Protein AF-A0A842YAK3-F1 (afdb_monomer)

pLDDT: mean 85.19, std 11.75, range [43.53, 97.69]

Mean predicted aligned error: 9.77 Å

Solvent-accessible surface area (backbone atoms only — not comparable to full-atom values): 6813 Å² total; per-residue (Å²): 115,67,69,60,57,53,50,54,60,54,66,46,49,64,55,53,50,54,45,48,72,73,67,51,75,90,71,84,72,87,42,70,67,56,49,51,51,49,50,46,46,51,47,52,65,45,46,48,45,49,52,54,49,53,52,36,26,74,74,63,34,59,75,59,39,58,55,56,62,72,47,46,67,59,52,50,56,51,47,29,50,74,74,70,54,62,75,52,71,67,57,53,52,53,49,51,53,49,51,52,54,52,48,52,54,54,55,57,58,51,60,58,59,63,63,74,76,110

Sequence (118 aa):
MTVKHTVSSIMILPFIYLVLLEGTTLILIFDVWSILGLLFSGILASGLAYVLYFSAIEAIGAPKASSFLFLVPFVSVIGDFVLGEPPEVITLLAGIIAIIGVALVRFAGVSESEEVDQ

Radius of gyration: 19.95 Å; Cα contacts (8 Å, |Δi|>4): 29; chains: 1; bounding box: 46×40×50 Å

Secondary structure (DSSP, 8-state):
-HHHHHHHHHHHHHHHHHHHHTT--------HHHHHHHHIIIIIIIIIHHHHHHHHHHHH-HHHHHHGGGGHHHHHHHHHHHHT-PPPHHHHHHHHHHHHHHHHHHHHHHHHHHHS--

Structure (mmCIF, N/CA/C/O backbone):
data_AF-A0A842YAK3-F1
#
_entry.id   AF-A0A842YAK3-F1
#
loop_
_atom_site.group_PDB
_atom_site.id
_atom_site.type_symbol
_atom_site.label_atom_id
_atom_site.label_alt_id
_atom_site.label_comp_id
_atom_site.label_asym_id
_atom_site.label_entity_id
_atom_site.label_seq_id
_atom_site.pdbx_PDB_ins_code
_atom_site.Cartn_x
_atom_site.Cartn_y
_atom_site.Cartn_z
_atom_site.occupancy
_atom_site.B_iso_or_equiv
_atom_site.auth_seq_id
_atom_site.auth_comp_id
_atom_site.auth_asym_id
_atom_site.auth_atom_id
_atom_site.pdbx_PDB_model_num
ATOM 1 N N . MET A 1 1 ? 7.576 20.718 17.425 1.00 62.44 1 MET A N 1
ATOM 2 C CA . MET A 1 1 ? 7.519 19.924 16.174 1.00 62.44 1 MET A CA 1
ATOM 3 C C . MET A 1 1 ? 8.896 19.736 15.532 1.00 62.44 1 MET A C 1
ATOM 5 O O . MET A 1 1 ? 9.142 18.666 15.000 1.00 62.44 1 MET A O 1
ATOM 9 N N . THR A 1 2 ? 9.832 20.680 15.674 1.00 74.88 2 THR A N 1
ATOM 10 C CA . THR A 1 2 ? 11.192 20.638 15.093 1.00 74.88 2 THR A CA 1
ATOM 11 C C . THR A 1 2 ? 12.006 19.389 15.447 1.00 74.88 2 THR A C 1
ATOM 13 O O . THR A 1 2 ? 12.584 18.774 14.563 1.00 74.88 2 THR A O 1
ATOM 16 N N . VAL A 1 3 ? 11.972 18.943 16.710 1.00 80.94 3 VAL A N 1
ATOM 17 C CA . VAL A 1 3 ? 12.723 17.753 17.162 1.00 80.94 3 VAL A CA 1
ATOM 18 C C . VAL A 1 3 ? 12.298 16.478 16.420 1.00 80.94 3 VAL A C 1
ATOM 20 O O . VAL A 1 3 ? 13.148 15.666 16.078 1.00 80.94 3 VAL A O 1
ATOM 23 N N . LYS A 1 4 ? 11.004 16.318 16.101 1.00 74.75 4 LYS A N 1
ATOM 24 C CA . LYS A 1 4 ? 10.504 15.132 15.383 1.00 74.75 4 LYS A CA 1
ATOM 25 C C . LYS A 1 4 ? 11.026 15.085 13.945 1.00 74.75 4 LYS A C 1
ATOM 27 O O . LYS A 1 4 ? 11.496 14.042 13.513 1.00 74.75 4 LYS A O 1
ATOM 32 N N . HIS A 1 5 ? 11.018 16.221 13.246 1.00 73.88 5 HIS A N 1
ATOM 33 C CA . HIS A 1 5 ? 11.535 16.299 11.877 1.00 73.88 5 HIS A CA 1
ATOM 34 C C . HIS A 1 5 ? 13.050 16.074 11.817 1.00 73.88 5 HIS A C 1
ATOM 36 O O . HIS A 1 5 ? 13.518 15.356 10.940 1.00 73.88 5 HIS A O 1
ATOM 42 N N . THR A 1 6 ? 13.816 16.609 12.776 1.00 84.31 6 THR A N 1
ATOM 43 C CA . THR A 1 6 ? 15.269 16.388 12.832 1.00 84.31 6 THR A CA 1
ATOM 44 C C . THR A 1 6 ? 15.613 14.922 13.093 1.00 84.31 6 THR A C 1
ATOM 46 O O . THR A 1 6 ? 16.500 14.378 12.442 1.00 84.31 6 THR A O 1
ATOM 49 N N . VAL A 1 7 ? 14.890 14.257 14.000 1.00 85.25 7 VAL A N 1
ATOM 50 C CA . VAL A 1 7 ? 15.099 12.830 14.291 1.00 85.25 7 VAL A CA 1
ATOM 51 C C . VAL A 1 7 ? 14.761 11.962 13.076 1.00 85.25 7 VAL A C 1
ATOM 53 O O . VAL A 1 7 ? 15.548 11.084 12.735 1.00 85.25 7 VAL A O 1
ATOM 56 N N . SER A 1 8 ? 13.661 12.237 12.367 1.00 76.88 8 SER A N 1
ATOM 57 C CA . SER A 1 8 ? 13.305 11.501 11.145 1.00 76.88 8 SER A CA 1
ATOM 58 C C . SER A 1 8 ? 14.354 11.646 10.038 1.00 76.88 8 SER A C 1
ATOM 60 O O . SER A 1 8 ? 14.709 10.650 9.411 1.00 76.88 8 SER A O 1
ATOM 62 N N . SER A 1 9 ? 14.905 12.847 9.835 1.00 82.19 9 SER A N 1
ATOM 63 C CA . SER A 1 9 ? 15.985 13.057 8.860 1.00 82.19 9 SER A CA 1
ATOM 64 C C . SER A 1 9 ? 17.260 12.296 9.233 1.00 82.19 9 SER A C 1
ATOM 66 O O . SER A 1 9 ? 17.936 11.766 8.355 1.00 82.19 9 SER A O 1
ATOM 68 N N . ILE A 1 10 ? 17.572 12.191 10.529 1.00 90.94 10 ILE A N 1
ATOM 69 C CA . ILE A 1 10 ? 18.722 11.417 11.020 1.00 90.94 10 ILE A CA 1
ATOM 70 C C . ILE A 1 10 ? 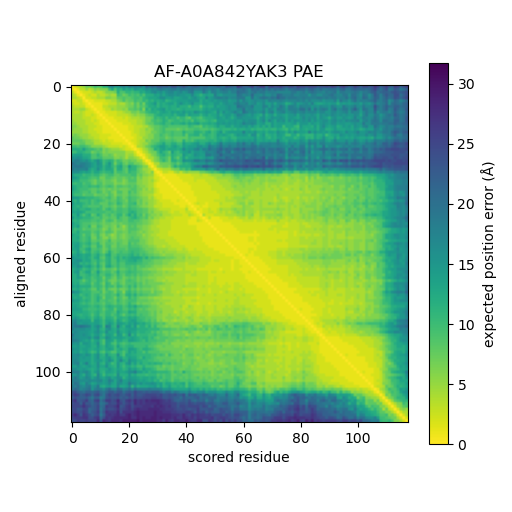18.492 9.908 10.849 1.00 90.94 10 ILE A C 1
ATOM 72 O O . ILE A 1 10 ? 19.422 9.198 10.479 1.00 90.94 10 ILE A O 1
ATOM 76 N N . MET A 1 11 ? 17.268 9.409 11.057 1.00 86.69 11 MET A N 1
ATOM 77 C CA . MET A 1 11 ? 16.948 7.978 10.915 1.00 86.69 11 MET A CA 1
ATOM 78 C C . MET A 1 11 ? 17.100 7.449 9.484 1.00 86.69 11 MET A C 1
ATOM 80 O O . MET A 1 11 ? 17.309 6.253 9.303 1.00 86.69 11 MET A O 1
ATOM 84 N N . ILE A 1 12 ? 17.034 8.319 8.476 1.00 88.62 12 ILE A N 1
ATOM 85 C CA . ILE A 1 12 ? 17.237 7.944 7.070 1.00 88.62 12 ILE A CA 1
ATOM 86 C C . ILE A 1 12 ? 18.729 7.797 6.717 1.00 88.62 12 ILE A C 1
ATOM 88 O O . ILE A 1 12 ? 19.071 7.037 5.813 1.00 88.62 12 ILE A O 1
ATOM 92 N N . LEU A 1 13 ? 19.638 8.460 7.442 1.00 89.44 13 LEU A N 1
ATOM 93 C CA . LEU A 1 13 ? 21.082 8.403 7.180 1.00 89.44 13 LEU A CA 1
ATOM 94 C C . LEU A 1 13 ? 21.683 6.984 7.180 1.00 89.44 13 LEU A C 1
ATOM 96 O O . LEU A 1 13 ? 22.425 6.689 6.243 1.00 89.44 13 LEU A O 1
ATOM 100 N N . PRO A 1 14 ? 21.390 6.083 8.144 1.00 88.50 14 PRO A N 1
ATOM 101 C CA . PRO A 1 14 ? 21.906 4.714 8.090 1.00 88.50 14 PRO A CA 1
ATOM 102 C C . PRO A 1 14 ? 21.377 3.935 6.881 1.00 88.50 14 PRO A C 1
ATOM 104 O O . PRO A 1 14 ? 22.110 3.133 6.313 1.00 88.50 14 PRO A O 1
ATOM 107 N N . PHE A 1 15 ? 20.144 4.200 6.443 1.00 85.25 15 PHE A N 1
ATOM 108 C CA . PHE A 1 15 ? 19.575 3.563 5.257 1.00 85.25 15 PHE A CA 1
ATOM 109 C C . PHE A 1 15 ? 20.268 4.040 3.975 1.00 85.25 15 PHE A C 1
ATOM 111 O O . PHE A 1 15 ? 20.690 3.224 3.162 1.00 85.25 15 PHE A O 1
ATOM 118 N N . ILE A 1 16 ? 20.473 5.356 3.837 1.00 85.94 16 ILE A N 1
ATOM 119 C CA . ILE A 1 16 ? 21.241 5.939 2.727 1.00 85.94 16 ILE A CA 1
ATOM 120 C C . ILE A 1 16 ? 22.658 5.358 2.699 1.00 85.94 16 ILE A C 1
ATOM 122 O O . ILE A 1 16 ? 23.146 4.988 1.635 1.00 85.94 16 ILE A O 1
ATOM 126 N N . TYR A 1 17 ? 23.301 5.245 3.864 1.00 86.31 17 TYR A N 1
ATOM 127 C CA . TYR A 1 17 ? 24.638 4.674 3.983 1.00 86.31 17 TYR A CA 1
ATOM 128 C C . TYR A 1 17 ? 24.691 3.213 3.514 1.00 86.31 17 TYR A C 1
ATOM 130 O O . TYR A 1 17 ? 25.556 2.883 2.710 1.00 86.31 17 TYR A O 1
ATOM 138 N N . LEU A 1 18 ? 23.750 2.360 3.938 1.00 87.81 18 LEU A N 1
ATOM 139 C CA . LEU A 1 18 ? 23.670 0.969 3.469 1.00 87.81 18 LEU A CA 1
ATOM 140 C C . LEU A 1 18 ? 23.472 0.877 1.947 1.00 87.81 18 LEU A C 1
ATOM 142 O O . LEU A 1 18 ? 24.193 0.137 1.285 1.00 87.81 18 LEU A O 1
ATOM 146 N N . VAL A 1 19 ? 22.577 1.688 1.379 1.00 84.31 19 VAL A N 1
ATOM 147 C CA . VAL A 1 19 ? 22.316 1.722 -0.072 1.00 84.31 19 VAL A CA 1
ATOM 148 C C . VAL A 1 19 ? 23.547 2.179 -0.869 1.00 84.31 19 VAL A C 1
ATOM 150 O O . VAL A 1 19 ? 23.824 1.651 -1.947 1.00 84.31 19 VAL A O 1
ATOM 153 N N . LEU A 1 20 ? 24.320 3.134 -0.341 1.00 84.19 20 LEU A N 1
ATOM 154 C CA . LEU A 1 20 ? 25.588 3.575 -0.934 1.00 84.19 20 LEU A CA 1
ATOM 155 C C . LEU A 1 20 ? 26.666 2.480 -0.884 1.00 84.19 20 LEU A C 1
ATOM 157 O O . LEU A 1 20 ? 27.456 2.374 -1.822 1.00 84.19 20 LEU A O 1
ATOM 161 N N . LEU A 1 21 ? 26.703 1.664 0.178 1.00 87.44 21 LEU A N 1
ATOM 162 C CA . LEU A 1 21 ? 27.634 0.531 0.288 1.00 87.44 21 LEU A CA 1
ATOM 163 C C . LEU A 1 21 ? 27.343 -0.570 -0.740 1.00 87.44 21 LEU A C 1
ATOM 165 O O . LEU A 1 21 ? 28.277 -1.221 -1.201 1.00 87.44 21 LEU A O 1
ATOM 169 N N . GLU A 1 22 ? 26.083 -0.739 -1.146 1.00 84.00 22 GLU A N 1
ATOM 170 C CA . GLU A 1 22 ? 25.678 -1.646 -2.233 1.00 84.00 22 GLU A CA 1
ATOM 171 C C . GLU A 1 22 ? 26.107 -1.146 -3.629 1.00 84.00 22 GLU A C 1
ATOM 173 O O . GLU A 1 22 ? 25.843 -1.796 -4.638 1.00 84.00 22 GLU A O 1
ATOM 178 N N . GLY A 1 23 ? 26.804 -0.004 -3.709 1.00 77.50 23 GLY A N 1
ATOM 179 C CA . GLY A 1 23 ? 27.274 0.580 -4.966 1.00 77.50 23 GLY A CA 1
ATOM 180 C C . GLY A 1 23 ? 26.179 1.313 -5.741 1.00 77.50 23 GLY A C 1
ATOM 181 O O . GLY A 1 23 ? 26.382 1.689 -6.896 1.00 77.50 23 GLY A O 1
ATOM 182 N N . THR A 1 24 ? 25.023 1.539 -5.115 1.00 77.19 24 THR A N 1
ATOM 183 C CA . THR A 1 24 ? 23.889 2.218 -5.736 1.00 77.19 24 THR A CA 1
ATOM 184 C C . THR A 1 24 ? 24.206 3.700 -5.910 1.00 77.19 24 THR A C 1
ATOM 186 O O . THR A 1 24 ? 24.396 4.443 -4.945 1.00 77.19 24 THR A O 1
ATOM 189 N N . THR A 1 25 ? 24.257 4.168 -7.154 1.00 72.62 25 THR A N 1
ATOM 190 C CA . THR A 1 25 ? 24.413 5.595 -7.445 1.00 72.62 25 THR A CA 1
ATOM 191 C C . THR A 1 25 ? 23.124 6.338 -7.100 1.00 72.62 25 THR A C 1
ATOM 193 O O . THR A 1 25 ? 22.055 5.965 -7.581 1.00 72.62 25 THR A O 1
ATOM 196 N N . LEU A 1 26 ? 23.220 7.419 -6.318 1.00 68.06 26 LEU A N 1
ATOM 197 C CA . LEU A 1 26 ? 22.119 8.362 -6.087 1.00 68.06 26 LEU A CA 1
ATOM 198 C C . LEU A 1 26 ? 21.830 9.141 -7.378 1.00 68.06 26 LEU A C 1
ATOM 200 O O . LEU A 1 26 ? 22.264 10.279 -7.556 1.00 68.06 26 LEU A O 1
ATOM 204 N N . ILE A 1 27 ? 21.126 8.507 -8.313 1.00 67.50 27 ILE A N 1
ATOM 205 C CA . ILE A 1 27 ? 20.666 9.161 -9.532 1.00 67.50 27 ILE A CA 1
ATOM 206 C C . ILE A 1 27 ? 19.425 9.970 -9.155 1.00 67.50 27 ILE A C 1
ATOM 208 O O . ILE A 1 27 ? 18.365 9.422 -8.863 1.00 67.50 27 ILE A O 1
ATOM 212 N N . LEU A 1 28 ? 19.558 11.294 -9.162 1.00 67.75 28 LEU A N 1
ATOM 213 C CA . LEU A 1 28 ? 18.415 12.203 -9.192 1.00 67.75 28 LEU A CA 1
ATOM 214 C C . LEU A 1 28 ? 17.772 12.092 -10.579 1.00 67.75 28 LEU A C 1
ATOM 216 O O . LEU A 1 28 ? 18.162 12.782 -11.521 1.00 67.75 28 LEU A O 1
ATOM 220 N N . ILE A 1 29 ? 16.833 11.157 -10.722 1.00 64.12 29 ILE A N 1
ATOM 221 C CA . ILE A 1 29 ? 16.131 10.912 -11.981 1.00 64.12 29 ILE A CA 1
ATOM 222 C C . ILE A 1 29 ? 15.077 12.012 -12.169 1.00 64.12 29 ILE A C 1
ATOM 224 O O . ILE A 1 29 ? 13.975 11.940 -11.632 1.00 64.12 29 ILE A O 1
ATOM 228 N N . PHE A 1 30 ? 15.418 13.037 -12.951 1.00 74.50 30 PHE A N 1
ATOM 229 C CA . PHE A 1 30 ? 14.482 14.056 -13.448 1.00 74.50 30 PHE A CA 1
ATOM 230 C C . PHE A 1 30 ? 13.829 13.614 -14.766 1.00 74.50 30 PHE A C 1
ATOM 232 O O . PHE A 1 30 ? 13.804 14.357 -15.745 1.00 74.50 30 PHE A O 1
ATOM 239 N N . ASP A 1 31 ? 13.339 12.379 -14.810 1.00 87.50 31 ASP A N 1
ATOM 240 C CA . ASP A 1 31 ? 12.585 11.869 -15.951 1.00 8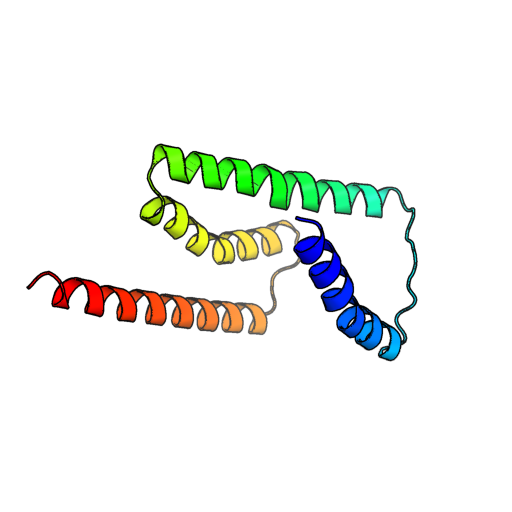7.50 31 ASP A CA 1
ATOM 241 C C . ASP A 1 31 ? 11.078 12.045 -15.722 1.00 87.50 31 ASP A C 1
ATOM 243 O O . ASP A 1 31 ? 10.571 11.851 -14.613 1.00 87.50 31 ASP A O 1
ATOM 247 N N . VAL A 1 32 ? 10.349 12.410 -16.780 1.00 91.19 32 VAL A N 1
ATOM 248 C CA . VAL A 1 32 ? 8.911 12.704 -16.704 1.00 91.19 32 VAL A CA 1
ATOM 249 C C . VAL A 1 32 ? 8.121 11.480 -16.240 1.00 91.19 32 VAL A C 1
ATOM 251 O O . VAL A 1 32 ? 7.214 11.629 -15.422 1.00 91.19 32 VAL A O 1
ATOM 254 N N . TRP A 1 33 ? 8.477 10.271 -16.685 1.00 90.94 33 TRP A N 1
ATOM 255 C CA . TRP A 1 33 ? 7.791 9.048 -16.262 1.00 90.94 33 TRP A CA 1
ATOM 256 C C . TRP A 1 33 ? 8.039 8.740 -14.794 1.00 90.94 33 TRP A C 1
ATOM 258 O O . TRP A 1 33 ? 7.113 8.352 -14.086 1.00 90.94 33 TRP A O 1
ATOM 268 N N . SER A 1 34 ? 9.258 8.983 -14.314 1.00 89.62 34 SER A N 1
ATOM 269 C CA . SER A 1 34 ? 9.600 8.813 -12.898 1.00 89.62 34 SER A CA 1
ATOM 270 C C . SER A 1 34 ? 8.824 9.786 -12.006 1.00 89.62 34 SER A C 1
ATOM 272 O O . SER A 1 34 ? 8.285 9.387 -10.974 1.00 89.62 34 SER A O 1
ATOM 274 N N . ILE A 1 35 ? 8.692 11.049 -12.426 1.00 90.19 35 ILE A N 1
ATOM 275 C CA . ILE A 1 35 ? 7.893 12.052 -11.707 1.00 90.19 35 ILE A CA 1
ATOM 276 C C . ILE A 1 35 ? 6.410 11.666 -11.714 1.00 90.19 35 ILE A C 1
ATOM 278 O O . ILE A 1 35 ? 5.759 11.727 -10.671 1.00 90.19 35 ILE A O 1
ATOM 282 N N . LEU A 1 36 ? 5.871 11.238 -12.858 1.00 92.88 36 LEU A N 1
ATOM 283 C CA . LEU A 1 36 ? 4.480 10.793 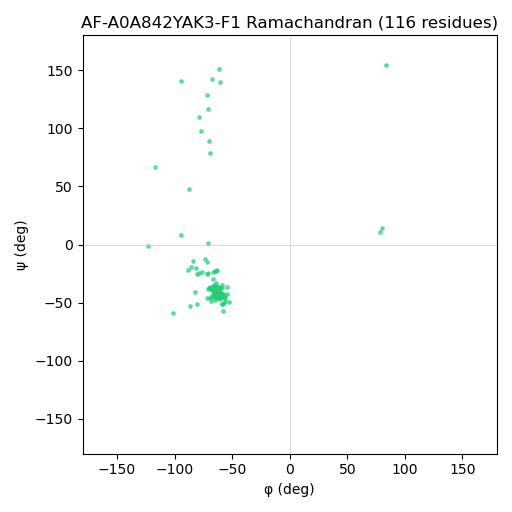-12.955 1.00 92.88 36 LEU A CA 1
ATOM 284 C C . LEU A 1 36 ? 4.216 9.550 -12.100 1.00 92.88 36 LEU A C 1
ATOM 286 O O . LEU A 1 36 ? 3.203 9.508 -11.407 1.00 92.88 36 LEU A O 1
ATOM 290 N N . GLY A 1 37 ? 5.131 8.579 -12.087 1.00 91.44 37 GLY A N 1
ATOM 291 C CA . GLY A 1 37 ? 5.048 7.399 -11.226 1.00 91.44 37 GLY A CA 1
ATOM 292 C C . GLY A 1 37 ? 5.072 7.762 -9.740 1.00 91.44 37 GLY A C 1
ATOM 293 O O . GLY A 1 37 ? 4.262 7.256 -8.962 1.00 91.44 37 GLY A O 1
ATOM 294 N N . LEU A 1 38 ? 5.934 8.706 -9.349 1.00 90.12 38 LEU A N 1
ATOM 295 C CA . LEU A 1 38 ? 5.998 9.212 -7.978 1.00 90.12 38 LEU A CA 1
ATOM 296 C C . LEU A 1 38 ? 4.702 9.926 -7.572 1.00 90.12 38 LEU A C 1
ATOM 298 O O . LEU A 1 38 ? 4.177 9.675 -6.488 1.00 90.12 38 LEU A O 1
ATOM 302 N N . LEU A 1 39 ? 4.164 10.790 -8.437 1.00 92.62 39 LEU A N 1
ATOM 303 C CA . LEU A 1 39 ? 2.898 11.484 -8.189 1.00 92.62 39 LEU A CA 1
ATOM 304 C C . LEU A 1 39 ? 1.723 10.508 -8.128 1.00 92.62 39 LEU A C 1
ATOM 306 O O . LEU A 1 39 ? 0.881 10.635 -7.243 1.00 92.62 39 LEU A O 1
ATOM 310 N N . PHE A 1 40 ? 1.679 9.519 -9.019 1.00 92.12 40 PHE A N 1
ATOM 311 C CA . PHE A 1 40 ? 0.669 8.466 -9.003 1.00 92.12 40 PHE A CA 1
ATOM 312 C C . PHE A 1 40 ? 0.696 7.700 -7.672 1.00 92.12 40 PHE A C 1
ATOM 314 O O . PHE A 1 40 ? -0.327 7.596 -6.996 1.00 92.12 40 PHE A O 1
ATOM 321 N N . SER A 1 41 ? 1.873 7.238 -7.246 1.00 90.81 41 SER A N 1
ATOM 322 C CA . SER A 1 41 ? 2.040 6.504 -5.988 1.00 90.81 41 SER A CA 1
ATOM 323 C C . SER A 1 41 ? 1.710 7.365 -4.757 1.00 90.81 41 SER A C 1
ATOM 325 O O . SER A 1 41 ? 0.951 6.961 -3.874 1.00 90.81 41 SER A O 1
ATOM 327 N N . GLY A 1 42 ? 2.211 8.600 -4.709 1.00 92.62 42 GLY A N 1
ATOM 328 C CA . GLY A 1 42 ? 1.979 9.499 -3.580 1.00 92.62 42 GLY A CA 1
ATOM 329 C C . GLY A 1 42 ? 0.526 9.965 -3.467 1.00 92.62 42 GLY A C 1
ATOM 330 O O . GLY A 1 42 ? -0.068 9.892 -2.392 1.00 92.62 42 GLY A O 1
ATOM 331 N N . ILE A 1 43 ? -0.069 10.435 -4.566 1.00 94.62 43 ILE A N 1
ATOM 332 C CA . ILE A 1 43 ? -1.409 11.037 -4.555 1.00 94.62 43 ILE A CA 1
ATOM 333 C C . ILE A 1 43 ? -2.490 9.962 -4.552 1.00 94.62 43 ILE A C 1
ATOM 335 O O . ILE A 1 43 ? -3.390 10.022 -3.718 1.00 94.62 43 ILE A O 1
ATOM 339 N N . LEU A 1 44 ? -2.430 8.995 -5.469 1.00 90.75 44 LEU A N 1
ATOM 340 C CA . L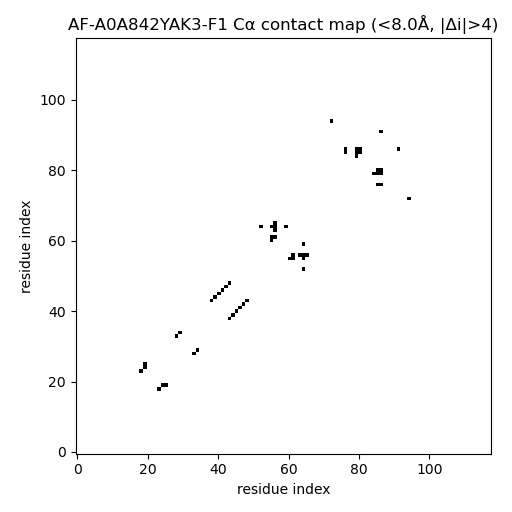EU A 1 44 ? -3.503 8.014 -5.627 1.00 90.75 44 LEU A CA 1
ATOM 341 C C . LEU A 1 44 ? -3.312 6.821 -4.696 1.00 90.75 44 LEU A C 1
ATOM 343 O O . LEU A 1 44 ? -4.220 6.517 -3.925 1.00 90.75 44 LEU A O 1
ATOM 347 N N . ALA A 1 45 ? -2.145 6.173 -4.723 1.00 88.38 45 ALA A N 1
ATOM 348 C CA . ALA A 1 45 ? -1.955 4.962 -3.924 1.00 88.38 45 ALA A CA 1
ATOM 349 C C . ALA A 1 45 ? -1.927 5.258 -2.417 1.00 88.38 45 ALA A C 1
ATOM 351 O O . ALA A 1 45 ? -2.471 4.481 -1.640 1.00 88.38 45 ALA A O 1
ATOM 352 N N . SER A 1 46 ? -1.351 6.391 -1.999 1.00 90.00 46 SER A N 1
ATOM 353 C CA . SER A 1 46 ? -1.295 6.772 -0.580 1.00 90.00 46 SER A CA 1
ATOM 354 C C . SER A 1 46 ? -2.346 7.817 -0.199 1.00 90.00 46 SER A C 1
ATOM 356 O O . SER A 1 46 ? -3.176 7.563 0.670 1.00 90.00 46 SER A O 1
ATOM 358 N N . GLY A 1 47 ? -2.338 8.994 -0.832 1.00 94.75 47 GLY A N 1
ATOM 359 C CA . GLY A 1 47 ? -3.201 10.118 -0.449 1.00 94.75 47 GLY A CA 1
ATOM 360 C C . GLY A 1 47 ? -4.693 9.782 -0.495 1.00 94.75 47 GLY A C 1
ATOM 361 O O . GLY A 1 47 ? -5.384 9.879 0.519 1.00 94.75 47 GLY A O 1
ATOM 362 N N . LEU A 1 48 ? -5.185 9.342 -1.654 1.00 95.69 48 LEU A N 1
ATOM 363 C CA . LEU A 1 48 ? -6.589 8.980 -1.838 1.00 95.69 48 LEU A CA 1
ATOM 364 C C . LEU A 1 48 ? -6.979 7.776 -0.974 1.00 95.69 48 LEU A C 1
ATOM 366 O O . LEU A 1 48 ? -8.045 7.797 -0.362 1.00 95.69 48 LEU A O 1
ATOM 370 N N . ALA A 1 49 ? -6.113 6.764 -0.868 1.00 92.56 49 ALA A N 1
ATOM 371 C CA . ALA A 1 49 ? -6.357 5.611 -0.004 1.00 92.56 49 ALA A CA 1
ATOM 372 C C . ALA A 1 49 ? -6.555 6.022 1.463 1.00 92.56 49 ALA A C 1
ATOM 374 O O . ALA A 1 49 ? -7.492 5.546 2.102 1.00 92.56 49 ALA A O 1
ATOM 375 N N . TYR A 1 50 ? -5.744 6.950 1.984 1.00 94.06 50 TYR A N 1
ATOM 376 C CA . TYR A 1 50 ? -5.923 7.468 3.341 1.00 94.06 50 TYR A CA 1
ATOM 377 C C . TYR A 1 50 ? -7.220 8.246 3.504 1.00 94.06 50 TYR A C 1
ATOM 379 O O . TYR A 1 50 ? -7.915 8.031 4.493 1.00 94.06 50 TYR A O 1
ATOM 387 N N . VAL A 1 51 ? -7.568 9.118 2.554 1.00 96.62 51 VAL A N 1
ATOM 388 C CA . VAL A 1 51 ? -8.843 9.848 2.604 1.00 96.62 51 VAL A CA 1
ATOM 389 C C . VAL A 1 51 ? -10.005 8.860 2.674 1.00 96.62 51 VAL A C 1
ATOM 391 O O . VAL A 1 51 ? -10.816 8.947 3.589 1.00 96.62 51 VAL A O 1
ATOM 394 N N . LEU A 1 52 ? -10.040 7.867 1.782 1.00 95.75 52 LEU A N 1
ATOM 395 C CA . LEU A 1 52 ? -11.082 6.838 1.778 1.00 95.75 52 LEU A CA 1
ATOM 396 C C . LEU A 1 52 ? -11.098 6.023 3.076 1.00 95.75 52 LEU A C 1
ATOM 398 O O . LEU A 1 52 ? -12.169 5.750 3.614 1.00 95.75 52 LEU A O 1
ATOM 402 N N . TYR A 1 53 ? -9.928 5.661 3.602 1.00 95.50 53 TYR A N 1
ATOM 403 C CA . TYR A 1 53 ? -9.807 4.904 4.843 1.00 95.50 53 TYR A CA 1
ATOM 404 C C . TYR A 1 53 ? -10.319 5.690 6.054 1.00 95.50 53 TYR A C 1
ATOM 406 O O . TYR A 1 53 ? -11.115 5.168 6.834 1.00 95.50 53 TYR A O 1
ATOM 414 N N . PHE A 1 54 ? -9.921 6.954 6.204 1.00 96.25 54 PHE A N 1
ATOM 415 C CA . PHE A 1 54 ? -10.387 7.790 7.309 1.00 96.25 54 PHE A CA 1
ATOM 416 C C . PHE A 1 54 ? -11.867 8.149 7.170 1.00 96.25 54 PHE A C 1
ATOM 418 O O . PHE A 1 54 ? -12.592 8.076 8.160 1.00 96.25 54 PHE A O 1
ATOM 425 N N . SER A 1 55 ? -12.358 8.404 5.956 1.00 97.25 55 SER A N 1
ATOM 426 C CA . SER A 1 55 ? -13.798 8.546 5.713 1.00 97.25 55 SER A CA 1
ATOM 427 C C . SER A 1 55 ? -14.571 7.269 6.062 1.00 97.25 55 SER A C 1
ATOM 429 O O . SER A 1 55 ? -15.662 7.343 6.625 1.00 97.25 55 SER A O 1
ATOM 431 N N . ALA A 1 56 ? -14.014 6.083 5.795 1.00 96.69 56 ALA A N 1
ATOM 432 C CA . ALA A 1 56 ? -14.618 4.826 6.227 1.00 96.69 56 ALA A CA 1
ATOM 433 C C . ALA A 1 56 ? -14.621 4.697 7.758 1.00 96.69 56 ALA A C 1
ATOM 435 O O . ALA A 1 56 ? -15.622 4.273 8.330 1.00 96.69 56 ALA A O 1
ATOM 436 N N . ILE A 1 57 ? -13.551 5.103 8.447 1.00 97.56 57 ILE A N 1
ATOM 437 C CA . ILE A 1 57 ? -13.533 5.137 9.917 1.00 97.56 57 ILE A CA 1
ATOM 438 C C . ILE A 1 57 ? -14.661 6.025 10.454 1.00 97.56 57 ILE A C 1
ATOM 440 O O . ILE A 1 57 ? -15.366 5.599 11.368 1.00 97.56 57 ILE A O 1
ATOM 444 N N . GLU A 1 58 ? -14.861 7.213 9.884 1.00 97.69 58 GLU A N 1
ATOM 445 C CA . GLU A 1 58 ? -15.937 8.127 10.287 1.00 97.69 58 GLU A CA 1
ATOM 446 C C . GLU A 1 58 ? -17.334 7.531 10.047 1.00 97.69 58 GLU A C 1
ATOM 448 O O . GLU A 1 58 ? -18.230 7.715 10.868 1.00 97.69 58 GLU A O 1
ATOM 453 N N . ALA A 1 59 ? -17.520 6.780 8.957 1.00 97.25 59 ALA A N 1
ATOM 454 C CA . ALA A 1 59 ? -18.818 6.223 8.578 1.00 97.25 59 ALA A CA 1
ATOM 455 C C . ALA A 1 59 ? -19.190 4.918 9.308 1.00 97.25 59 ALA A C 1
ATOM 457 O O . ALA A 1 59 ? -20.352 4.723 9.665 1.00 97.25 59 ALA A O 1
ATOM 458 N N . ILE A 1 60 ? -18.239 3.993 9.492 1.00 95.69 60 ILE A N 1
ATOM 459 C CA . ILE A 1 60 ? -18.504 2.625 9.990 1.00 95.69 60 ILE A CA 1
ATOM 460 C C . ILE A 1 60 ? -17.718 2.251 11.254 1.00 95.69 60 ILE A C 1
ATOM 462 O O . ILE A 1 60 ? -17.897 1.148 11.780 1.00 95.69 60 ILE A O 1
ATOM 466 N N . GLY A 1 61 ? -16.879 3.153 11.764 1.00 93.06 61 GLY A N 1
ATOM 467 C CA . GLY A 1 61 ? -16.050 2.944 12.946 1.00 93.06 61 GLY A CA 1
ATOM 468 C C . GLY A 1 61 ? -14.738 2.209 12.657 1.00 93.06 61 GLY A C 1
ATOM 469 O O . GLY A 1 61 ? -14.614 1.420 11.715 1.00 93.06 61 GLY A O 1
ATOM 470 N N . ALA A 1 62 ? -13.744 2.444 13.519 1.00 91.44 62 ALA A N 1
ATOM 471 C CA . ALA A 1 62 ? -12.379 1.951 13.334 1.00 91.44 62 ALA A CA 1
ATOM 472 C C . ALA A 1 62 ? -12.252 0.414 13.219 1.00 91.44 62 ALA A C 1
ATOM 474 O O . ALA A 1 62 ? -11.534 -0.030 12.319 1.00 91.44 62 ALA A O 1
ATOM 475 N N . PRO A 1 63 ? -12.948 -0.422 14.023 1.00 89.25 63 PRO A N 1
ATOM 476 C CA . PRO A 1 63 ? -12.807 -1.880 13.933 1.00 89.25 63 PRO A CA 1
ATOM 477 C C . PRO A 1 63 ? -13.276 -2.450 12.587 1.00 89.25 63 PRO A C 1
ATOM 479 O O . PRO A 1 63 ? -12.605 -3.297 11.988 1.00 89.25 63 PRO A O 1
ATOM 482 N N . LYS A 1 64 ? -14.410 -1.954 12.072 1.00 86.19 64 LYS A N 1
ATOM 483 C CA . LYS A 1 64 ? -14.957 -2.398 10.784 1.00 86.19 64 LYS A CA 1
ATOM 484 C C . LYS A 1 64 ? -14.109 -1.888 9.623 1.00 86.19 64 LYS A C 1
ATOM 486 O O . LYS A 1 64 ? -13.737 -2.688 8.771 1.00 86.19 64 LYS A O 1
ATOM 491 N N . ALA A 1 65 ? -13.731 -0.607 9.623 1.00 93.94 65 ALA A N 1
ATOM 492 C CA . ALA A 1 65 ? -12.862 -0.034 8.592 1.00 93.94 65 ALA A CA 1
ATOM 493 C C . ALA A 1 65 ? -11.506 -0.760 8.512 1.00 93.94 65 ALA A C 1
ATOM 495 O O . ALA A 1 65 ? -11.074 -1.161 7.435 1.00 93.94 65 ALA A O 1
ATOM 496 N N . SER A 1 66 ? -10.884 -1.038 9.660 1.00 90.44 66 SER A N 1
ATOM 497 C CA . SER A 1 66 ? -9.604 -1.759 9.733 1.00 90.44 66 SER A CA 1
ATOM 498 C C . SER A 1 66 ? -9.689 -3.200 9.225 1.00 90.44 66 SER A C 1
ATOM 500 O O . SER A 1 66 ? -8.676 -3.780 8.847 1.00 90.44 66 SER A O 1
ATOM 502 N N . SER A 1 67 ? -10.878 -3.807 9.213 1.00 88.06 67 SER A N 1
ATOM 503 C CA . SER A 1 67 ? -11.059 -5.167 8.695 1.00 88.06 67 SER A CA 1
ATOM 504 C C . SER A 1 67 ? -10.936 -5.231 7.169 1.00 88.06 67 SER A C 1
ATOM 506 O O . SER A 1 67 ? -10.512 -6.258 6.647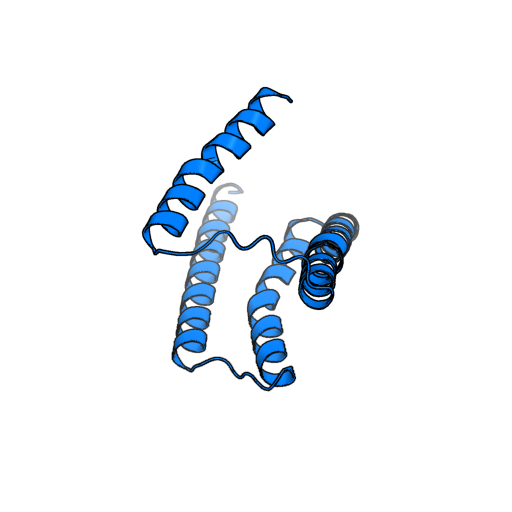 1.00 88.06 67 SER A O 1
ATOM 508 N N . PHE A 1 68 ? -11.196 -4.131 6.448 1.00 89.69 68 PHE A N 1
ATOM 509 C CA . PHE A 1 68 ? -10.982 -4.061 4.995 1.00 89.69 68 PHE A CA 1
ATOM 510 C C . PHE A 1 68 ? -9.504 -4.134 4.605 1.00 89.69 68 PHE A C 1
ATOM 512 O O . PHE A 1 68 ? -9.191 -4.585 3.506 1.00 89.69 68 PHE A O 1
ATOM 519 N N . LEU A 1 69 ? -8.582 -3.770 5.505 1.00 90.44 69 LEU A N 1
ATOM 520 C CA . LEU A 1 69 ? -7.144 -3.889 5.245 1.00 90.44 69 LEU A CA 1
ATOM 521 C C . LEU A 1 69 ? -6.709 -5.348 5.036 1.00 90.44 69 LEU A C 1
ATOM 523 O O . LEU A 1 69 ? -5.711 -5.604 4.373 1.00 90.44 69 LEU A O 1
ATOM 527 N N . PHE A 1 70 ? -7.486 -6.319 5.522 1.00 85.62 70 PHE A N 1
ATOM 528 C CA . PHE A 1 70 ? -7.238 -7.739 5.259 1.00 85.62 70 PHE A CA 1
ATOM 529 C C . PHE A 1 70 ? -7.539 -8.180 3.835 1.00 85.62 70 PHE A C 1
ATOM 531 O O . PHE A 1 70 ? -7.088 -9.246 3.425 1.00 85.62 70 PHE A O 1
ATOM 538 N N . LEU A 1 71 ? -8.258 -7.365 3.065 1.00 88.31 71 LEU A N 1
ATOM 539 C CA . LEU A 1 71 ? -8.458 -7.612 1.643 1.00 88.31 71 LEU A CA 1
ATOM 540 C C . LEU A 1 71 ? -7.295 -7.094 0.793 1.00 88.31 71 LEU A C 1
ATOM 542 O O . LEU A 1 71 ? -7.192 -7.497 -0.362 1.00 88.31 71 LEU A O 1
ATOM 546 N N . VAL A 1 72 ? -6.403 -6.256 1.341 1.00 90.06 72 VAL A N 1
ATOM 547 C CA . VAL A 1 72 ? -5.271 -5.684 0.589 1.00 90.06 72 VAL A CA 1
ATOM 548 C C . VAL A 1 72 ? -4.432 -6.767 -0.101 1.00 90.06 72 VAL A C 1
ATOM 550 O O . VAL A 1 72 ? -4.266 -6.652 -1.311 1.00 90.06 72 VAL A O 1
ATOM 553 N N . PRO A 1 73 ? -3.998 -7.861 0.562 1.00 87.38 73 PRO A N 1
ATOM 554 C CA . PRO A 1 73 ? -3.219 -8.909 -0.103 1.00 87.38 73 PRO A CA 1
ATOM 555 C C . PRO A 1 73 ? -3.950 -9.560 -1.286 1.00 87.38 73 PRO A C 1
ATOM 557 O O . PRO A 1 73 ? -3.336 -9.845 -2.309 1.00 87.38 73 PRO A O 1
ATOM 560 N N . PHE A 1 74 ? -5.268 -9.765 -1.178 1.00 89.00 74 PHE A N 1
ATOM 561 C CA . PHE A 1 74 ? -6.068 -10.335 -2.266 1.00 89.00 74 PHE A CA 1
ATOM 562 C C . PHE A 1 74 ? -6.159 -9.383 -3.458 1.00 89.00 74 PHE A C 1
ATOM 564 O O . PHE A 1 74 ? -5.976 -9.803 -4.598 1.00 89.00 74 PHE A O 1
ATOM 571 N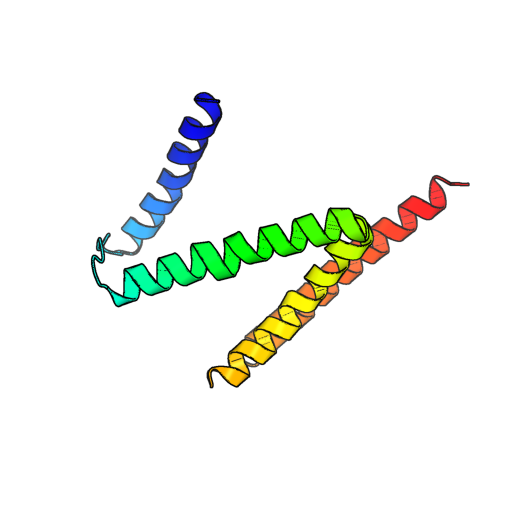 N . VAL A 1 75 ? -6.424 -8.101 -3.197 1.00 91.31 75 VAL A N 1
ATOM 572 C CA . VAL A 1 75 ? -6.500 -7.078 -4.247 1.00 91.31 75 VAL A CA 1
ATOM 573 C C . VAL A 1 75 ? -5.136 -6.886 -4.913 1.00 91.31 75 VAL A C 1
ATOM 575 O O . VAL A 1 75 ? -5.089 -6.757 -6.132 1.00 91.31 75 VAL A O 1
ATOM 578 N N . SER A 1 76 ? -4.041 -6.935 -4.148 1.00 90.62 76 SER A N 1
ATOM 579 C CA . SER A 1 76 ? -2.675 -6.883 -4.679 1.00 90.62 76 SER A CA 1
ATOM 580 C C . SER A 1 76 ? -2.405 -8.019 -5.663 1.00 90.62 76 SER A C 1
ATOM 582 O O . SER A 1 76 ? -2.041 -7.744 -6.799 1.00 90.62 76 SER A O 1
ATOM 584 N N . VAL A 1 77 ? -2.691 -9.271 -5.284 1.00 91.75 77 VAL A N 1
ATOM 585 C CA . VAL A 1 77 ? -2.498 -10.431 -6.173 1.00 91.75 77 VAL A CA 1
ATOM 586 C C . VAL A 1 77 ? -3.327 -10.298 -7.452 1.00 91.75 77 VAL A C 1
ATOM 588 O O . VAL A 1 77 ? -2.834 -10.581 -8.538 1.00 91.75 77 VAL A O 1
ATOM 591 N N . ILE A 1 78 ? -4.582 -9.845 -7.355 1.00 93.25 78 ILE A N 1
ATOM 592 C CA . ILE A 1 78 ? -5.415 -9.592 -8.542 1.00 93.25 78 ILE A CA 1
ATOM 593 C C . ILE A 1 78 ? -4.779 -8.512 -9.427 1.00 93.25 78 ILE A C 1
ATOM 595 O O . ILE A 1 78 ? -4.763 -8.665 -10.647 1.00 93.25 78 ILE A O 1
ATOM 599 N N . GLY A 1 79 ? -4.252 -7.444 -8.826 1.00 92.81 79 GLY A N 1
ATOM 600 C CA . GLY A 1 79 ? -3.530 -6.386 -9.527 1.00 92.81 79 GLY A CA 1
ATOM 601 C C . GLY A 1 79 ? -2.353 -6.929 -10.333 1.00 92.81 79 GLY A C 1
ATOM 602 O O . GLY A 1 79 ? -2.271 -6.657 -11.527 1.00 92.81 79 GLY A O 1
ATOM 603 N N . ASP A 1 80 ? -1.519 -7.764 -9.720 1.00 93.31 80 ASP A N 1
ATOM 604 C CA . ASP A 1 80 ? -0.366 -8.404 -10.364 1.00 93.31 80 ASP A CA 1
ATOM 605 C C . ASP A 1 80 ? -0.785 -9.205 -11.615 1.00 93.31 80 ASP A C 1
ATOM 607 O O . ASP A 1 80 ? -0.205 -9.065 -12.695 1.00 93.31 80 ASP A O 1
ATOM 611 N N . PHE A 1 81 ? -1.875 -9.977 -11.521 1.00 93.44 81 PHE A N 1
ATOM 612 C CA . PHE A 1 81 ? -2.441 -10.681 -12.678 1.00 93.44 81 PHE A CA 1
ATOM 613 C C . PHE A 1 81 ? -2.964 -9.731 -13.763 1.00 93.44 81 PHE A C 1
ATOM 615 O O . PHE A 1 81 ? -2.766 -9.996 -14.948 1.00 93.44 81 PHE A O 1
ATOM 622 N N . VAL A 1 82 ? -3.631 -8.637 -13.384 1.00 95.69 82 VAL A N 1
ATOM 623 C CA . VAL A 1 82 ? -4.158 -7.634 -14.328 1.00 95.69 82 VAL A CA 1
ATOM 624 C C . VAL A 1 82 ? -3.029 -6.910 -15.062 1.00 95.69 82 VAL A C 1
ATOM 626 O O . VAL A 1 82 ? -3.177 -6.601 -16.244 1.00 95.69 82 VAL A O 1
ATOM 629 N N . LEU A 1 83 ? -1.901 -6.671 -14.393 1.00 93.44 83 LEU A N 1
ATOM 630 C CA . LEU A 1 83 ? -0.707 -6.076 -14.994 1.00 93.44 83 LEU A CA 1
ATOM 631 C C . LEU A 1 83 ? 0.046 -7.052 -15.915 1.00 93.44 83 LEU A C 1
ATOM 633 O O . LEU A 1 83 ? 0.895 -6.619 -16.690 1.00 93.44 83 LEU A O 1
ATOM 637 N N . GLY A 1 84 ? -0.288 -8.346 -15.882 1.00 95.19 84 GLY A N 1
ATOM 638 C CA . GLY A 1 84 ? 0.409 -9.383 -16.645 1.00 95.19 84 GLY A CA 1
ATOM 639 C C . GLY A 1 84 ? 1.713 -9.847 -15.993 1.00 95.19 84 GLY A C 1
ATOM 640 O O . GLY A 1 84 ? 2.497 -10.543 -16.637 1.00 95.19 84 GLY A O 1
ATOM 641 N N . GLU A 1 85 ? 1.926 -9.504 -14.723 1.00 93.94 85 GLU A N 1
ATOM 642 C CA . GLU A 1 85 ? 3.103 -9.851 -13.925 1.00 93.94 85 GLU A CA 1
ATOM 643 C C . GLU A 1 85 ? 2.674 -10.738 -12.747 1.00 93.94 85 GLU A C 1
ATOM 645 O O . GLU A 1 85 ? 2.706 -10.303 -11.599 1.00 93.94 85 GLU A O 1
ATOM 650 N N . PRO A 1 86 ? 2.208 -11.978 -12.999 1.00 92.06 86 PRO A N 1
ATOM 651 C CA . PRO A 1 86 ? 1.665 -12.819 -11.943 1.00 92.06 86 PRO A CA 1
ATOM 652 C C . PRO A 1 86 ? 2.724 -13.101 -10.867 1.00 92.06 86 PRO A C 1
ATOM 654 O O . PRO A 1 86 ? 3.884 -13.374 -11.199 1.00 92.06 86 PRO A O 1
ATOM 657 N N . PRO A 1 87 ? 2.334 -13.099 -9.581 1.00 91.12 87 PRO A N 1
ATOM 658 C CA . PRO A 1 87 ? 3.274 -13.304 -8.498 1.00 91.12 87 PRO A CA 1
ATOM 659 C C . PRO A 1 87 ? 3.813 -14.732 -8.536 1.00 91.12 87 PRO A C 1
ATOM 661 O O . PRO A 1 87 ? 3.091 -15.696 -8.813 1.00 91.12 87 PRO A O 1
ATOM 664 N N . GLU A 1 88 ? 5.096 -14.877 -8.217 1.00 93.88 88 GLU A N 1
ATOM 665 C CA . GLU A 1 88 ? 5.725 -16.187 -8.120 1.00 93.88 88 GLU A CA 1
ATOM 666 C C . GLU A 1 88 ? 5.060 -17.033 -7.021 1.00 93.88 88 GLU A C 1
ATOM 668 O O . GLU A 1 88 ? 4.571 -16.521 -6.008 1.00 93.88 88 GLU A O 1
ATOM 673 N N . VAL A 1 89 ? 5.071 -18.358 -7.189 1.00 93.19 89 VAL A N 1
ATOM 674 C CA . VAL A 1 89 ? 4.464 -19.298 -6.231 1.00 93.19 89 VAL A CA 1
ATOM 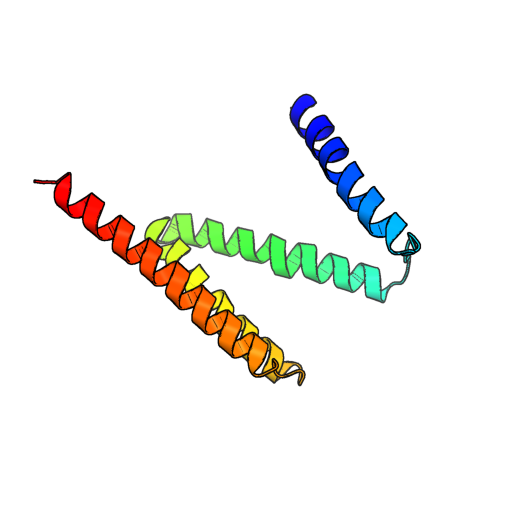675 C C . VAL A 1 89 ? 5.014 -19.092 -4.816 1.00 93.19 89 VAL A C 1
ATOM 677 O O . VAL A 1 89 ? 4.263 -19.173 -3.846 1.00 93.19 89 VAL A O 1
ATOM 680 N N . ILE A 1 90 ? 6.305 -18.774 -4.681 1.00 93.50 90 ILE A N 1
ATOM 681 C CA . ILE A 1 90 ? 6.916 -18.503 -3.376 1.00 93.50 90 ILE A CA 1
ATOM 682 C C . ILE A 1 90 ? 6.348 -17.241 -2.711 1.00 93.50 90 ILE A C 1
ATOM 684 O O . ILE A 1 90 ? 6.110 -17.246 -1.504 1.00 93.50 90 ILE A O 1
ATOM 688 N N . THR A 1 91 ? 6.045 -16.198 -3.487 1.00 89.81 91 THR A N 1
ATOM 689 C CA . THR A 1 91 ? 5.408 -14.962 -3.007 1.00 89.81 91 THR A CA 1
ATOM 690 C C . THR A 1 91 ? 3.988 -15.234 -2.528 1.00 89.81 91 THR A C 1
ATOM 692 O O . THR A 1 91 ? 3.589 -14.757 -1.466 1.00 89.81 91 THR A O 1
ATOM 695 N N . LEU A 1 92 ? 3.240 -16.070 -3.254 1.00 91.75 92 LEU A N 1
ATOM 696 C CA . LEU A 1 92 ? 1.909 -16.511 -2.834 1.00 91.75 92 LEU A CA 1
ATOM 697 C C . LEU A 1 92 ? 1.962 -17.295 -1.515 1.00 91.75 92 LEU A C 1
ATOM 699 O O . LEU A 1 92 ? 1.167 -17.034 -0.612 1.00 91.75 92 LEU A O 1
ATOM 703 N N . LEU A 1 93 ? 2.923 -18.212 -1.365 1.00 93.88 93 LEU A N 1
ATOM 704 C CA . LEU A 1 93 ? 3.126 -18.956 -0.118 1.00 93.88 93 LEU A CA 1
ATOM 705 C C . LEU A 1 93 ? 3.500 -18.030 1.046 1.00 93.88 93 LEU A C 1
ATOM 707 O O . LEU A 1 93 ? 2.936 -18.162 2.133 1.00 93.88 93 LEU A O 1
ATOM 711 N N . ALA A 1 94 ? 4.392 -17.063 0.822 1.00 89.00 94 ALA A N 1
ATOM 712 C CA . ALA A 1 94 ? 4.739 -16.052 1.819 1.00 89.00 94 ALA A CA 1
ATOM 713 C C . ALA A 1 94 ? 3.514 -15.215 2.230 1.00 89.00 94 ALA A C 1
ATOM 715 O O . ALA A 1 94 ? 3.305 -14.971 3.419 1.00 89.00 94 ALA A O 1
ATOM 716 N N . GLY A 1 95 ? 2.659 -14.847 1.270 1.00 88.38 95 GLY A N 1
ATOM 717 C CA . GLY A 1 95 ? 1.389 -14.167 1.521 1.00 88.38 95 GLY A CA 1
ATOM 718 C C . GLY A 1 95 ? 0.432 -14.992 2.385 1.00 88.38 95 GLY A C 1
ATOM 719 O O . GLY A 1 95 ? -0.134 -14.469 3.344 1.00 88.38 95 GLY A O 1
ATOM 720 N N . ILE A 1 96 ? 0.302 -16.296 2.115 1.00 91.50 96 ILE A N 1
ATOM 721 C CA . ILE A 1 96 ? -0.509 -17.213 2.935 1.00 91.50 96 ILE A CA 1
ATOM 722 C C . ILE A 1 96 ? 0.025 -17.275 4.371 1.00 91.50 96 ILE A C 1
ATOM 724 O O . ILE A 1 96 ? -0.750 -17.151 5.318 1.00 91.50 96 ILE A O 1
ATOM 728 N N . ILE A 1 97 ? 1.342 -17.418 4.547 1.00 91.56 97 ILE A N 1
ATOM 729 C CA . ILE A 1 97 ? 1.980 -17.440 5.873 1.00 91.56 97 ILE A CA 1
ATOM 730 C C . ILE A 1 97 ? 1.709 -16.131 6.627 1.00 91.56 97 ILE A C 1
ATOM 732 O O . ILE A 1 97 ? 1.349 -16.164 7.805 1.00 91.56 97 ILE A O 1
ATOM 736 N N . ALA A 1 98 ? 1.821 -14.983 5.954 1.00 87.19 98 ALA A N 1
ATOM 737 C CA . ALA A 1 98 ? 1.527 -13.682 6.549 1.00 87.19 98 ALA A CA 1
ATOM 738 C C . ALA A 1 98 ? 0.060 -13.572 7.003 1.00 87.19 98 ALA A C 1
ATOM 740 O O . ALA A 1 98 ? -0.199 -13.136 8.126 1.00 87.19 98 ALA A O 1
ATOM 741 N N . ILE A 1 99 ? -0.898 -14.023 6.182 1.00 87.50 99 ILE A N 1
ATOM 742 C CA . ILE A 1 99 ? -2.328 -14.044 6.535 1.00 87.50 99 ILE A CA 1
ATOM 743 C C . ILE A 1 99 ? -2.579 -14.933 7.759 1.00 87.50 99 ILE A C 1
ATOM 745 O O . ILE A 1 99 ? -3.313 -14.526 8.660 1.00 87.50 99 ILE A O 1
ATOM 749 N N . ILE A 1 100 ? -1.948 -16.110 7.836 1.00 90.12 100 ILE A N 1
ATOM 750 C CA . ILE A 1 100 ? -2.043 -16.996 9.007 1.00 90.12 100 ILE A CA 1
ATOM 751 C C . ILE A 1 100 ? -1.519 -16.289 10.262 1.00 90.12 100 ILE A C 1
ATOM 753 O O . ILE A 1 100 ? -2.173 -16.334 11.303 1.00 90.12 100 ILE A O 1
ATOM 757 N N . GLY A 1 101 ? -0.380 -15.596 10.171 1.00 86.12 101 GLY A N 1
ATOM 758 C CA . GLY A 1 101 ? 0.177 -14.828 11.287 1.00 86.12 101 GLY A CA 1
ATOM 759 C C . GLY A 1 101 ? -0.778 -13.739 11.782 1.00 86.12 101 GLY A C 1
ATOM 760 O O . GLY A 1 101 ? -1.030 -13.625 12.981 1.00 86.12 101 GLY A O 1
ATOM 761 N N . VAL A 1 102 ? -1.378 -12.986 10.859 1.00 84.50 102 VAL A N 1
ATOM 762 C CA . VAL A 1 102 ? -2.384 -11.963 11.179 1.00 84.50 102 VAL A CA 1
ATOM 763 C C . VAL A 1 102 ? -3.630 -12.577 11.821 1.00 84.50 102 VAL A C 1
ATOM 765 O O . VAL A 1 102 ? -4.139 -12.038 12.806 1.00 84.50 102 VAL A O 1
ATOM 768 N N . ALA A 1 103 ? -4.114 -13.704 11.295 1.00 85.31 103 ALA A N 1
ATOM 769 C CA . ALA A 1 103 ? -5.259 -14.414 11.852 1.00 85.31 103 ALA A CA 1
ATOM 770 C C . ALA A 1 103 ? -4.976 -14.871 13.289 1.00 85.31 103 ALA A C 1
ATOM 772 O O . ALA A 1 103 ? -5.794 -14.634 14.172 1.00 85.31 103 ALA A O 1
ATOM 773 N N . LEU A 1 104 ? -3.798 -15.441 13.550 1.00 87.19 104 LEU A N 1
ATOM 774 C CA . LEU A 1 104 ? -3.397 -15.900 14.879 1.00 87.19 104 LEU A CA 1
ATOM 775 C C . LEU A 1 104 ? -3.349 -14.752 15.899 1.00 87.19 104 LEU A C 1
ATOM 777 O O . LEU A 1 104 ? -3.876 -14.893 16.999 1.00 87.19 104 LEU A O 1
ATOM 781 N N . VAL A 1 105 ? -2.804 -13.592 15.514 1.00 83.12 105 VAL A N 1
ATOM 782 C CA . VAL A 1 105 ? -2.802 -12.381 16.357 1.00 83.12 105 VAL A CA 1
ATOM 783 C C . VAL A 1 105 ? -4.223 -11.882 16.625 1.00 83.12 105 VAL A C 1
ATOM 785 O O . VAL A 1 105 ? -4.552 -11.537 17.759 1.00 83.12 105 VAL A O 1
ATOM 788 N N . ARG A 1 106 ? -5.090 -11.864 15.603 1.00 81.94 106 ARG A N 1
ATOM 789 C CA . ARG A 1 106 ? -6.504 -11.488 15.764 1.00 81.94 106 ARG A CA 1
ATOM 790 C C . ARG A 1 106 ? -7.233 -12.432 16.725 1.00 81.94 106 ARG A C 1
ATOM 792 O O . ARG A 1 106 ? -7.950 -11.941 17.586 1.00 81.94 106 ARG A O 1
ATOM 799 N N . PHE A 1 107 ? -7.047 -13.748 16.604 1.00 83.12 107 PHE A N 1
ATOM 800 C CA . PHE A 1 107 ? -7.697 -14.727 17.481 1.00 83.12 107 PHE A CA 1
ATOM 801 C C . PHE A 1 107 ? -7.189 -14.658 18.925 1.00 83.12 107 PHE A C 1
ATOM 803 O O . PHE A 1 107 ? -7.996 -14.730 19.846 1.00 83.12 107 PHE A O 1
ATOM 810 N N . ALA A 1 108 ? -5.885 -14.453 19.132 1.00 77.56 108 ALA A N 1
ATOM 811 C CA . ALA A 1 108 ? -5.322 -14.277 20.470 1.00 77.56 108 ALA A CA 1
ATOM 812 C C . ALA A 1 108 ? -5.889 -13.032 21.178 1.00 77.56 108 ALA A C 1
ATOM 814 O O . ALA A 1 108 ? -6.251 -13.108 22.346 1.00 77.56 108 ALA A O 1
ATOM 815 N N . GLY A 1 109 ? -6.046 -11.912 20.462 1.00 62.78 109 GLY A N 1
ATOM 816 C CA . GLY A 1 109 ? -6.614 -10.685 21.033 1.00 62.78 109 GLY A CA 1
ATOM 817 C C . GLY A 1 109 ? -8.120 -10.747 21.328 1.00 62.78 109 GLY A C 1
ATOM 818 O O . GLY A 1 109 ? -8.592 -10.022 22.197 1.00 62.78 109 GLY A O 1
ATOM 819 N N . VAL A 1 110 ? -8.882 -11.606 20.638 1.00 62.12 110 VAL A N 1
ATOM 820 C CA . VAL A 1 110 ? -10.317 -11.820 20.926 1.00 62.12 110 VAL A CA 1
ATOM 821 C C . VAL A 1 110 ? -10.511 -12.567 22.251 1.00 62.12 110 VAL A C 1
ATOM 823 O O . VAL A 1 110 ? -11.388 -12.194 23.027 1.00 62.12 110 VAL A O 1
ATOM 826 N N . SER A 1 111 ? -9.648 -13.546 22.545 1.00 58.50 111 SER A N 1
ATOM 827 C CA . SER A 1 111 ? -9.679 -14.321 23.797 1.00 58.50 111 SER A CA 1
ATOM 828 C C . SER A 1 111 ? -9.538 -13.448 25.046 1.00 58.50 111 SER A C 1
ATOM 830 O O . SER A 1 111 ? -10.144 -13.740 26.068 1.00 58.50 111 SER A O 1
ATOM 832 N N . GLU A 1 112 ? -8.746 -12.380 24.972 1.00 56.97 112 GLU A N 1
ATOM 833 C CA . GLU A 1 112 ? -8.455 -11.514 26.121 1.00 56.97 112 GLU A CA 1
ATOM 834 C C . GLU A 1 112 ? -9.587 -10.502 26.381 1.00 56.97 112 GLU A C 1
ATOM 836 O O . GLU A 1 112 ? -9.804 -10.079 27.513 1.00 56.97 112 GLU A O 1
ATOM 841 N N . SER A 1 113 ? -10.375 -10.158 25.352 1.00 53.56 113 SER A N 1
ATOM 842 C CA . SER A 1 113 ? -11.554 -9.293 25.507 1.00 53.56 113 SER A CA 1
ATOM 843 C C . SER A 1 113 ? -12.771 -9.990 26.126 1.00 53.56 113 SER A C 1
ATOM 845 O O . SER A 1 113 ? -13.599 -9.312 26.723 1.00 53.56 113 SER A O 1
ATOM 847 N N . GLU A 1 114 ? -12.879 -11.320 26.027 1.00 53.06 114 GLU A N 1
ATOM 848 C CA . GLU A 1 114 ? -13.967 -12.090 26.657 1.00 53.06 114 GLU A CA 1
ATOM 849 C C . GLU A 1 114 ? -13.712 -12.379 28.148 1.00 53.06 114 GLU A C 1
ATOM 851 O O . GLU A 1 114 ? -14.659 -12.637 28.888 1.00 53.06 114 GLU A O 1
ATOM 856 N N . GLU A 1 115 ? -12.457 -12.310 28.603 1.00 52.28 115 GLU A N 1
ATOM 857 C CA . GLU A 1 115 ? -12.062 -12.587 29.995 1.00 52.28 115 GLU A CA 1
ATOM 858 C C . GLU A 1 115 ? -12.134 -11.340 30.900 1.00 52.28 115 GLU A C 1
ATOM 860 O O . GLU A 1 115 ? -12.261 -11.464 32.113 1.00 52.28 115 GLU A O 1
ATOM 865 N N . VAL A 1 116 ? -12.091 -10.132 30.320 1.00 54.22 116 VAL A N 1
ATOM 866 C CA . VAL A 1 116 ? -12.185 -8.847 31.050 1.00 54.22 116 VAL A CA 1
ATOM 867 C C . VAL A 1 116 ? -13.638 -8.396 31.281 1.00 54.22 116 VAL A C 1
ATOM 869 O O . VAL A 1 116 ? -13.889 -7.586 32.172 1.00 54.22 116 VAL A O 1
ATOM 872 N N . ASP A 1 117 ? -14.591 -8.927 30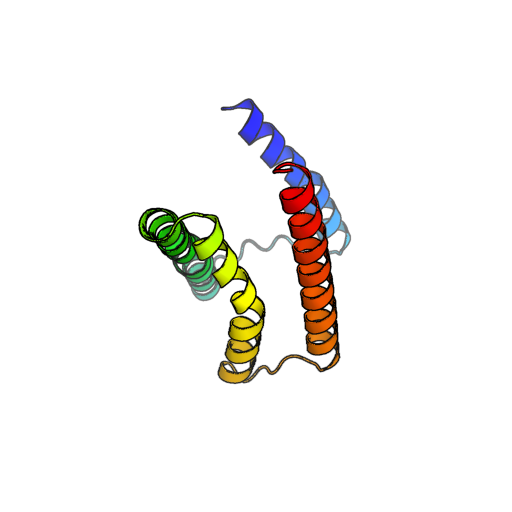.509 1.00 50.59 117 ASP A N 1
ATOM 873 C CA . ASP A 1 117 ? -16.031 -8.630 30.619 1.00 50.59 117 ASP A CA 1
ATOM 874 C C . ASP A 1 117 ? -16.8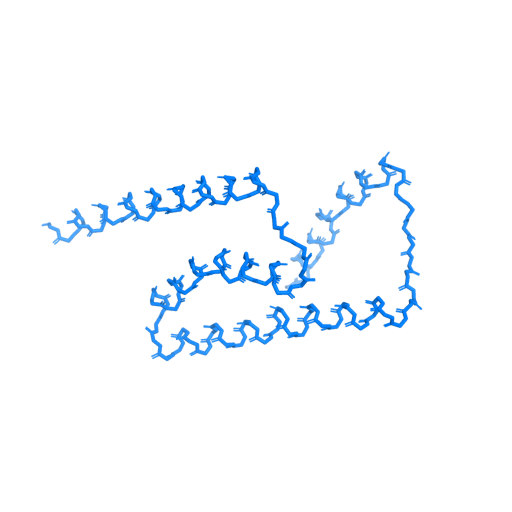08 -9.648 31.502 1.00 50.59 117 ASP A C 1
ATOM 876 O O . ASP A 1 117 ? -18.040 -9.587 31.569 1.00 50.59 117 ASP A O 1
ATOM 880 N N . GLN A 1 118 ? -16.113 -10.567 32.196 1.00 43.53 118 GLN A N 1
ATOM 881 C CA . GLN A 1 118 ? -16.663 -11.459 33.241 1.00 43.53 118 GLN A CA 1
ATOM 882 C C . GLN A 1 118 ? -16.218 -11.033 34.644 1.00 43.53 118 GLN A C 1
ATOM 884 O O . GLN A 1 118 ? -17.050 -11.167 35.574 1.00 43.53 118 GLN A O 1
#

Foldseek 3Di:
DVVVVVVVVVVCVVVVVVCVVVVDDPDPDPDPVVVVVVCCCPCPVPVVVVVVLVVCCVVPNDVVSVVCVLCVLVVVQVVCVVVVNHDDPVVVVVSVVVSVVVVVVVVVVVVVVVVVVD